Protein AF-A0A832DLA1-F1 (afdb_monomer_lite)

Sequence (135 aa):
MLFAMLTGAAYGGLLVAVLTVVAMVVTGGAALAFWIGLMSLVFATPIWFIGIALVGGPVWWVLHRLGLRSRPVSSAAGAALVFLVVGGFFTLKSGAPEGGEWFGVLLVTGPLAAIGAVVGWIMARSAYRNEGVAQ

Radius of gyration: 16.03 Å; chains: 1; bounding box: 37×36×41 Å

Foldseek 3Di:
DVVLLLVLLQLQQLLQLVVQLVVCVVVPNNVCSNVVSVVSSVPSSVVSSVCCVPPVVVVVVVCVVVVNLDLQVLLQVQLVSLLCVQVVVCCVVPNDDDDPVVVVSCVVSVSSSNSRSVSSNSSSCVVVVVVVDDD

pLDDT: mean 90.71, std 9.39, range [45.22, 98.06]

Structure (mmCIF, N/CA/C/O backbone):
data_AF-A0A832DLA1-F1
#
_entry.id   AF-A0A832DLA1-F1
#
loop_
_atom_site.group_PDB
_atom_site.id
_atom_site.type_symbol
_atom_site.label_atom_id
_atom_site.label_alt_id
_atom_site.label_comp_id
_atom_site.label_asym_id
_atom_site.label_entity_id
_atom_site.label_seq_id
_atom_site.pdbx_PDB_ins_code
_atom_site.Cartn_x
_atom_site.Cartn_y
_atom_site.Cartn_z
_atom_site.occupancy
_atom_site.B_iso_or_equiv
_atom_site.auth_seq_id
_atom_site.auth_comp_id
_atom_site.auth_asym_id
_atom_site.auth_atom_id
_atom_site.pdbx_PDB_model_num
ATOM 1 N N . MET A 1 1 ? -12.140 10.171 9.575 1.00 82.75 1 MET A N 1
ATOM 2 C CA . MET A 1 1 ? -11.929 9.248 8.437 1.00 82.75 1 MET A CA 1
ATOM 3 C C . MET A 1 1 ? -11.345 9.947 7.210 1.00 82.75 1 MET A C 1
ATOM 5 O O . MET A 1 1 ? -10.210 9.647 6.879 1.00 82.75 1 MET A O 1
ATOM 9 N N . LEU A 1 2 ? -12.029 10.921 6.591 1.00 89.00 2 LEU A N 1
ATOM 10 C CA . LEU A 1 2 ? -11.547 11.600 5.371 1.00 89.00 2 LEU A CA 1
ATOM 11 C C . LEU A 1 2 ? -10.101 12.124 5.465 1.00 89.00 2 LEU A C 1
ATOM 13 O O . LEU A 1 2 ? -9.296 11.850 4.586 1.00 89.00 2 LEU A O 1
ATOM 17 N N . PHE A 1 3 ? -9.743 12.803 6.560 1.00 91.00 3 PHE A N 1
ATOM 18 C CA . PHE A 1 3 ? -8.369 13.272 6.777 1.00 91.00 3 PHE A CA 1
ATOM 19 C C . PHE A 1 3 ? -7.338 12.131 6.756 1.00 91.00 3 PHE A C 1
ATOM 21 O O . PHE A 1 3 ? -6.308 12.257 6.107 1.00 91.00 3 PHE A O 1
ATOM 28 N N . ALA A 1 4 ? -7.636 11.001 7.410 1.00 90.56 4 ALA A N 1
ATOM 29 C CA . ALA A 1 4 ? -6.764 9.828 7.399 1.00 90.56 4 ALA A CA 1
ATOM 30 C C . ALA A 1 4 ? -6.646 9.215 5.994 1.00 90.56 4 ALA A C 1
ATOM 32 O O . ALA A 1 4 ? -5.585 8.731 5.624 1.00 90.56 4 ALA A O 1
ATOM 33 N N . MET A 1 5 ? -7.714 9.262 5.192 1.00 93.00 5 MET A N 1
ATOM 34 C CA . MET A 1 5 ? -7.683 8.792 3.803 1.00 93.00 5 MET A CA 1
ATOM 35 C C . MET A 1 5 ? -6.823 9.701 2.923 1.00 93.00 5 MET A C 1
ATOM 37 O O . MET A 1 5 ? -6.024 9.202 2.139 1.00 93.00 5 MET A O 1
ATOM 41 N N . LEU A 1 6 ? -6.942 11.024 3.080 1.00 94.75 6 LEU A N 1
ATOM 42 C CA . LEU A 1 6 ? -6.124 11.994 2.348 1.00 94.75 6 LEU A CA 1
ATOM 43 C C . LEU A 1 6 ? -4.642 11.868 2.711 1.00 94.75 6 LEU A C 1
ATOM 45 O O . LEU A 1 6 ? -3.797 11.851 1.818 1.00 94.75 6 LEU A O 1
ATOM 49 N N . THR A 1 7 ? -4.316 11.724 4.000 1.00 94.25 7 THR A N 1
ATOM 50 C CA . THR A 1 7 ? -2.927 11.498 4.418 1.00 94.25 7 THR A CA 1
ATOM 51 C C . THR A 1 7 ? -2.418 10.157 3.904 1.00 94.25 7 THR A C 1
ATOM 53 O O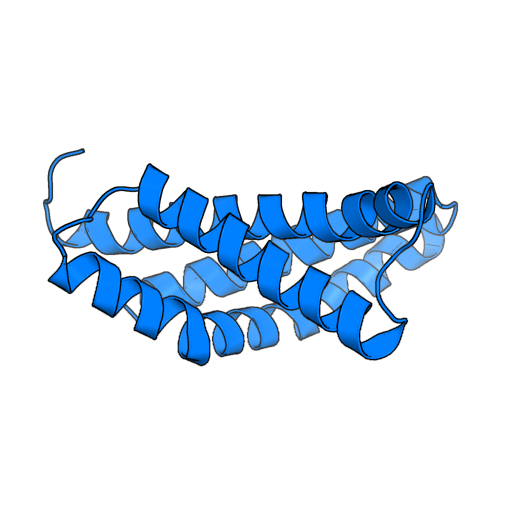 . THR A 1 7 ? -1.358 10.118 3.287 1.00 94.25 7 THR A O 1
ATOM 56 N N . GLY A 1 8 ? -3.180 9.074 4.076 1.00 93.62 8 GLY A N 1
ATOM 57 C CA . GLY A 1 8 ? -2.828 7.754 3.554 1.00 93.62 8 GLY A CA 1
ATOM 58 C C . GLY A 1 8 ? -2.556 7.767 2.048 1.00 93.62 8 GLY A C 1
ATOM 59 O O . GLY A 1 8 ? -1.539 7.238 1.608 1.00 93.62 8 GLY A O 1
ATOM 60 N N . ALA A 1 9 ? -3.404 8.446 1.273 1.00 96.75 9 ALA A N 1
ATOM 61 C CA . ALA A 1 9 ? -3.239 8.588 -0.169 1.00 96.75 9 ALA A CA 1
ATOM 62 C C . ALA A 1 9 ? -1.991 9.390 -0.555 1.00 96.75 9 ALA A C 1
ATOM 64 O O . ALA A 1 9 ? -1.248 8.968 -1.439 1.00 96.75 9 ALA A O 1
ATOM 65 N N . ALA A 1 10 ? -1.723 10.506 0.130 1.00 96.75 10 ALA A N 1
ATOM 66 C CA . ALA A 1 10 ? -0.533 11.316 -0.118 1.00 96.75 10 ALA A CA 1
ATOM 67 C C . ALA A 1 10 ? 0.763 10.541 0.181 1.00 96.75 10 ALA A C 1
ATOM 69 O O . ALA A 1 10 ? 1.688 10.555 -0.628 1.00 96.75 10 ALA A O 1
ATOM 70 N N . TYR A 1 11 ? 0.821 9.819 1.308 1.00 96.81 11 TYR A N 1
ATOM 71 C CA . TYR A 1 11 ? 1.980 8.984 1.643 1.00 96.81 11 TYR A CA 1
ATOM 72 C C . TYR A 1 11 ? 2.120 7.791 0.696 1.00 96.81 11 TYR A C 1
ATOM 74 O O . TYR A 1 11 ? 3.231 7.501 0.263 1.00 96.81 11 TYR A O 1
ATOM 82 N N . GLY A 1 12 ? 1.020 7.127 0.333 1.00 96.00 12 GLY A N 1
ATOM 83 C CA . GLY A 1 12 ? 1.034 6.042 -0.647 1.00 96.00 12 GLY A CA 1
ATOM 84 C C . GLY A 1 12 ? 1.557 6.505 -2.006 1.00 96.00 12 GLY A C 1
ATOM 85 O O . GLY A 1 12 ? 2.462 5.885 -2.564 1.00 96.00 12 GLY A O 1
ATOM 86 N N . GLY A 1 13 ? 1.056 7.641 -2.501 1.00 97.06 13 GLY A N 1
ATOM 87 C CA . GLY A 1 13 ? 1.525 8.258 -3.740 1.00 97.06 13 GLY A CA 1
ATOM 88 C C . GLY A 1 13 ? 3.004 8.646 -3.687 1.00 97.06 13 GLY A C 1
ATOM 89 O O . GLY A 1 13 ? 3.762 8.296 -4.591 1.00 97.06 13 GLY A O 1
ATOM 90 N N . LEU A 1 14 ? 3.439 9.296 -2.603 1.00 98.06 14 LEU A N 1
ATOM 91 C CA . LEU A 1 14 ? 4.837 9.683 -2.402 1.00 98.06 14 LEU A CA 1
ATOM 92 C C . LEU A 1 14 ? 5.772 8.472 -2.344 1.00 98.06 14 LEU A C 1
ATOM 94 O O . LEU A 1 14 ? 6.817 8.475 -2.989 1.00 98.06 14 LEU A O 1
ATOM 98 N N . LEU A 1 15 ? 5.407 7.428 -1.602 1.00 97.81 15 LEU A N 1
ATOM 99 C CA . LEU A 1 15 ? 6.234 6.231 -1.472 1.00 97.81 15 LEU A CA 1
ATOM 100 C C . LEU A 1 15 ? 6.337 5.462 -2.794 1.00 97.81 15 LEU A C 1
ATOM 102 O O . LEU A 1 15 ? 7.420 4.988 -3.129 1.00 97.81 15 LEU A O 1
ATOM 106 N N . VAL A 1 16 ? 5.257 5.390 -3.579 1.00 97.56 16 VAL A N 1
ATOM 107 C CA . VAL A 1 16 ? 5.298 4.814 -4.935 1.00 97.56 16 VAL A CA 1
ATOM 108 C C . VAL A 1 16 ? 6.174 5.658 -5.864 1.00 97.56 16 VAL A C 1
ATOM 110 O O . VAL A 1 16 ? 6.964 5.101 -6.627 1.00 97.56 16 VAL A O 1
ATOM 113 N N . ALA A 1 17 ? 6.090 6.987 -5.787 1.00 97.56 17 ALA A N 1
ATOM 114 C CA . ALA A 1 17 ? 6.953 7.879 -6.557 1.00 97.56 17 ALA A CA 1
ATOM 115 C C . ALA A 1 17 ? 8.434 7.675 -6.211 1.00 97.56 17 ALA A C 1
ATOM 117 O O . ALA A 1 17 ? 9.247 7.475 -7.111 1.00 97.56 17 ALA A O 1
ATOM 118 N N . VAL A 1 18 ? 8.778 7.638 -4.918 1.00 97.69 18 VAL A N 1
ATOM 119 C CA . VAL A 1 18 ? 10.144 7.364 -4.443 1.00 97.69 18 VAL A CA 1
ATOM 120 C C . VAL A 1 18 ? 10.617 5.990 -4.908 1.00 97.69 18 VAL A C 1
ATOM 122 O O . VAL A 1 18 ? 11.708 5.886 -5.463 1.00 97.69 18 VAL A O 1
ATOM 125 N N . LEU A 1 19 ? 9.793 4.950 -4.752 1.00 96.50 19 LEU A N 1
ATOM 126 C CA . LEU A 1 19 ? 10.112 3.606 -5.233 1.00 96.50 19 LEU A CA 1
ATOM 127 C C . LEU A 1 19 ? 10.381 3.601 -6.744 1.00 96.50 19 LEU A C 1
ATOM 129 O O . LEU A 1 19 ? 11.334 2.971 -7.191 1.00 96.50 19 LEU A O 1
ATOM 133 N N . THR A 1 20 ? 9.587 4.343 -7.521 1.00 95.88 20 THR A N 1
ATOM 134 C CA . THR A 1 20 ? 9.768 4.459 -8.974 1.00 95.88 20 THR A CA 1
AT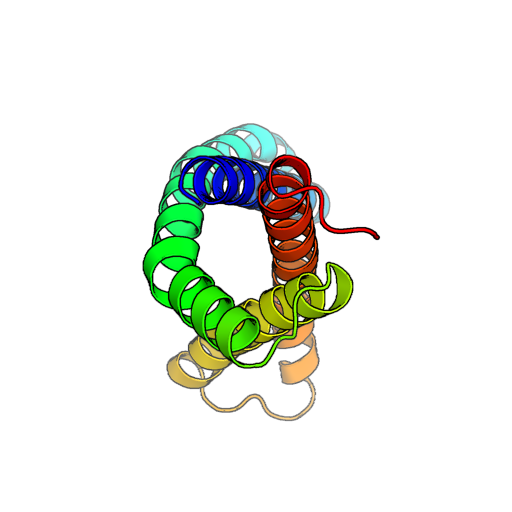OM 135 C C . THR A 1 20 ? 11.081 5.158 -9.325 1.00 95.88 20 THR A C 1
ATOM 137 O O . THR A 1 20 ? 11.807 4.686 -10.196 1.00 95.88 20 THR A O 1
ATOM 140 N N . VAL A 1 21 ? 11.421 6.253 -8.635 1.00 96.81 21 VAL A N 1
ATOM 141 C CA . VAL A 1 21 ? 12.703 6.956 -8.820 1.00 96.81 21 VAL A CA 1
ATOM 142 C C . VAL A 1 21 ? 13.868 6.021 -8.512 1.00 96.81 21 VAL A C 1
ATOM 144 O O . VAL A 1 21 ? 14.788 5.911 -9.318 1.00 96.81 21 VAL A O 1
ATOM 147 N N . VAL A 1 22 ? 13.818 5.323 -7.375 1.00 95.69 22 VAL A N 1
ATOM 148 C CA . VAL A 1 22 ? 14.863 4.375 -6.966 1.00 95.69 22 VAL A CA 1
ATOM 149 C C . VAL A 1 22 ? 15.011 3.263 -8.001 1.00 95.69 22 VAL A C 1
ATOM 151 O O . VAL A 1 22 ? 16.127 3.001 -8.443 1.00 95.69 22 VAL A O 1
ATOM 154 N N . ALA A 1 23 ? 13.904 2.663 -8.444 1.00 93.88 23 ALA A N 1
ATOM 155 C CA . ALA A 1 23 ? 13.919 1.634 -9.478 1.00 93.88 23 ALA A CA 1
ATOM 156 C C . ALA A 1 23 ? 14.568 2.151 -10.771 1.00 93.88 23 ALA A C 1
ATOM 158 O O . ALA A 1 23 ? 15.507 1.535 -11.263 1.00 93.88 23 ALA A O 1
ATOM 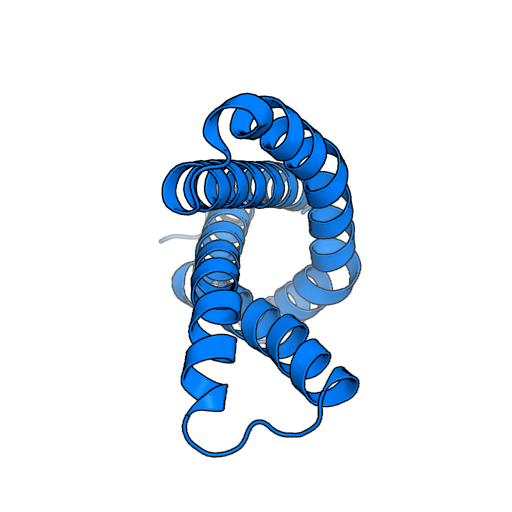159 N N . MET A 1 24 ? 14.148 3.322 -11.260 1.00 96.38 24 MET A N 1
ATOM 160 C CA . MET A 1 24 ? 14.705 3.948 -12.464 1.00 96.38 24 MET A CA 1
ATOM 161 C C . MET A 1 24 ? 16.206 4.219 -12.351 1.00 96.38 24 MET A C 1
ATOM 163 O O . MET A 1 24 ? 16.941 3.988 -13.308 1.00 96.38 24 MET A O 1
ATOM 167 N N . VAL A 1 25 ? 16.677 4.707 -11.202 1.00 95.88 25 VAL A N 1
ATOM 168 C CA . VAL A 1 25 ? 18.108 4.958 -10.975 1.00 95.88 25 VAL A CA 1
ATOM 169 C C . VAL A 1 25 ? 18.893 3.648 -10.994 1.00 95.88 25 VAL A C 1
ATOM 171 O O . VAL A 1 25 ? 19.912 3.561 -11.678 1.00 95.88 25 VAL A O 1
ATOM 174 N N . VAL A 1 26 ? 18.402 2.618 -10.303 1.00 93.56 26 VAL A N 1
ATOM 175 C CA . VAL A 1 26 ? 19.061 1.304 -10.222 1.00 93.56 26 VAL A CA 1
ATOM 176 C C . VAL A 1 26 ? 19.101 0.601 -11.583 1.00 93.56 26 VAL A C 1
ATOM 178 O O . VAL A 1 26 ? 20.073 -0.088 -11.880 1.00 93.56 26 VAL A O 1
ATOM 181 N N . THR A 1 27 ? 18.101 0.807 -12.442 1.00 93.50 27 THR A N 1
ATOM 182 C CA . THR A 1 27 ? 18.041 0.204 -13.785 1.00 93.50 27 THR A CA 1
ATOM 183 C C . THR A 1 27 ? 18.656 1.077 -14.888 1.00 93.50 27 THR A C 1
ATOM 185 O O . THR A 1 27 ? 18.436 0.809 -16.067 1.00 93.50 27 THR A O 1
ATOM 188 N N . GLY A 1 28 ? 19.406 2.133 -14.543 1.00 93.06 28 GLY A N 1
ATOM 189 C CA . GLY A 1 28 ? 20.151 2.961 -15.506 1.00 93.06 28 GLY A CA 1
ATOM 190 C C . GLY A 1 28 ? 19.356 4.086 -16.187 1.00 93.06 28 GLY A C 1
ATOM 191 O O . GLY A 1 28 ? 19.879 4.770 -17.062 1.00 93.06 28 GLY A O 1
ATOM 192 N N . GLY A 1 29 ? 18.113 4.336 -15.777 1.00 94.44 29 GLY A N 1
ATOM 193 C CA . GLY A 1 29 ? 17.229 5.373 -16.319 1.00 94.44 29 GLY A CA 1
ATOM 194 C C . GLY A 1 29 ? 17.275 6.719 -15.576 1.00 94.44 29 GLY A C 1
ATOM 195 O O . GLY A 1 29 ? 16.280 7.446 -15.551 1.00 94.44 29 GLY A O 1
ATOM 196 N N . ALA A 1 30 ? 18.408 7.070 -14.959 1.00 93.38 30 ALA A N 1
ATOM 197 C CA . ALA A 1 30 ? 18.534 8.233 -14.070 1.00 93.38 30 ALA A CA 1
ATOM 198 C C . ALA A 1 30 ? 18.100 9.570 -14.709 1.00 93.38 30 ALA A C 1
ATOM 200 O O . ALA A 1 30 ? 17.477 10.391 -14.039 1.00 93.38 30 ALA A O 1
ATOM 201 N N . ALA A 1 31 ? 18.349 9.764 -16.010 1.00 95.31 31 ALA A N 1
ATOM 202 C CA . ALA A 1 31 ? 17.981 10.986 -16.734 1.00 95.31 31 ALA A CA 1
ATOM 203 C C . ALA A 1 31 ? 16.463 11.265 -16.752 1.00 95.31 31 ALA A C 1
ATOM 205 O O . ALA A 1 31 ? 16.047 12.420 -16.819 1.00 95.31 31 ALA A O 1
ATOM 206 N N . LEU A 1 32 ? 15.632 10.219 -16.670 1.00 95.06 32 LEU A N 1
ATOM 207 C CA . LEU A 1 32 ? 14.168 10.327 -16.672 1.00 95.06 32 LEU A CA 1
ATOM 208 C C . LEU A 1 32 ? 13.545 10.079 -15.292 1.00 95.06 32 LEU A C 1
ATOM 210 O O . LEU A 1 32 ? 12.345 10.295 -15.122 1.00 95.06 32 LEU A O 1
ATOM 214 N N . ALA A 1 33 ? 14.334 9.647 -14.304 1.00 95.94 33 ALA A N 1
ATOM 215 C CA . ALA A 1 33 ? 13.833 9.173 -13.015 1.00 95.94 33 ALA A CA 1
ATOM 216 C C . ALA A 1 33 ? 12.960 10.215 -12.303 1.00 95.94 33 ALA A C 1
ATOM 218 O O . ALA A 1 33 ? 11.877 9.881 -11.830 1.00 95.94 33 ALA A O 1
ATOM 219 N N . PHE A 1 34 ? 13.389 11.481 -12.288 1.00 95.31 34 PHE A N 1
ATOM 220 C CA . PHE A 1 34 ? 12.622 12.570 -11.678 1.00 95.31 34 PHE A CA 1
ATOM 221 C C . PHE A 1 34 ? 11.242 12.748 -12.327 1.00 95.31 34 PHE A C 1
ATOM 223 O O . PHE A 1 34 ? 10.232 12.793 -11.627 1.00 95.31 34 PHE A O 1
ATOM 230 N N . TRP A 1 35 ? 11.184 12.803 -13.661 1.00 96.44 35 TRP A N 1
ATOM 231 C CA . TRP A 1 35 ? 9.938 13.024 -14.397 1.00 96.44 35 TRP A CA 1
ATOM 232 C C . TRP A 1 35 ? 8.965 11.861 -14.241 1.00 96.44 35 TRP A C 1
ATOM 234 O O . TRP A 1 35 ? 7.781 12.082 -13.991 1.00 96.44 35 TRP A O 1
ATOM 244 N N . ILE A 1 36 ? 9.464 10.626 -14.319 1.00 96.06 36 ILE A N 1
ATOM 245 C CA . ILE A 1 36 ? 8.635 9.440 -14.094 1.00 96.06 36 ILE A CA 1
ATOM 246 C C . ILE A 1 36 ? 8.165 9.392 -12.638 1.00 96.06 36 ILE A C 1
ATOM 248 O O . ILE A 1 36 ? 6.991 9.137 -12.398 1.00 96.06 36 ILE A O 1
ATOM 252 N N . GLY A 1 37 ? 9.025 9.720 -11.671 1.00 96.75 37 GLY A N 1
ATOM 253 C CA . GLY A 1 37 ? 8.639 9.845 -10.265 1.00 96.75 37 GLY A CA 1
ATOM 254 C C . GLY A 1 37 ? 7.520 10.866 -10.042 1.00 96.75 37 GLY A C 1
ATOM 255 O O . GLY A 1 37 ? 6.553 10.578 -9.338 1.00 96.75 37 GLY A O 1
ATOM 256 N N . LEU A 1 38 ? 7.606 12.033 -10.685 1.00 97.25 38 LEU A N 1
ATOM 257 C CA . LEU A 1 38 ? 6.568 13.062 -10.616 1.00 97.25 38 LEU A CA 1
ATOM 258 C C . LEU A 1 38 ? 5.241 12.571 -11.211 1.00 97.25 38 LEU A C 1
ATOM 260 O O . LEU A 1 38 ? 4.192 12.754 -10.595 1.00 97.25 38 LEU A O 1
ATOM 264 N N . MET A 1 39 ? 5.277 11.906 -12.369 1.00 97.06 39 MET A N 1
ATOM 265 C CA . MET A 1 39 ? 4.075 11.307 -12.960 1.00 97.06 39 MET A CA 1
ATOM 266 C C . MET A 1 39 ? 3.496 10.214 -12.056 1.00 97.06 39 MET A C 1
ATOM 268 O O . MET A 1 39 ? 2.291 10.202 -11.803 1.00 97.06 39 MET A O 1
ATOM 272 N N . SER A 1 40 ? 4.345 9.350 -11.492 1.00 95.94 40 SER A N 1
ATOM 273 C CA . SER A 1 40 ? 3.934 8.346 -10.510 1.00 95.94 40 SER A CA 1
ATOM 274 C C . SER A 1 40 ? 3.233 8.985 -9.318 1.00 95.94 40 SER A C 1
ATOM 276 O O . SER A 1 40 ? 2.204 8.471 -8.902 1.00 95.94 40 SER A O 1
ATOM 278 N N . LEU A 1 41 ? 3.709 10.120 -8.795 1.00 97.06 41 LEU A N 1
ATOM 279 C CA . LEU A 1 41 ? 3.032 10.823 -7.701 1.00 97.06 41 LEU A CA 1
ATOM 280 C C . LEU A 1 41 ? 1.619 11.275 -8.102 1.00 97.06 41 LEU A C 1
ATOM 282 O O . LEU A 1 41 ? 0.663 11.042 -7.354 1.00 97.06 41 LEU A O 1
ATOM 286 N N . VAL A 1 42 ? 1.488 11.893 -9.280 1.00 97.69 42 VAL A N 1
ATOM 287 C CA . VAL A 1 42 ? 0.214 12.418 -9.801 1.00 97.69 42 VAL A CA 1
ATOM 288 C C . VAL A 1 42 ? -0.815 11.304 -9.997 1.00 97.69 42 VAL A C 1
ATOM 290 O O . VAL A 1 42 ? -1.972 11.485 -9.626 1.00 97.69 42 VAL A O 1
ATOM 293 N N . PHE A 1 43 ? -0.408 10.147 -10.524 1.00 96.50 43 PHE A N 1
ATOM 294 C CA . PHE A 1 43 ? -1.322 9.027 -10.776 1.00 96.50 43 PHE A CA 1
ATOM 295 C C . PHE A 1 43 ? -1.530 8.119 -9.561 1.00 96.50 43 PHE A C 1
ATOM 297 O O . PHE A 1 43 ? -2.648 7.670 -9.312 1.00 96.50 43 PHE A O 1
ATOM 304 N N . ALA A 1 44 ? -0.491 7.855 -8.769 1.00 96.56 44 ALA A N 1
ATOM 305 C CA . ALA A 1 44 ? -0.597 6.950 -7.630 1.00 96.56 44 ALA A CA 1
ATOM 306 C C . ALA A 1 44 ? -1.458 7.547 -6.513 1.00 96.56 44 ALA A C 1
ATOM 308 O O . ALA A 1 44 ? -2.220 6.813 -5.892 1.00 96.56 44 ALA A O 1
ATOM 309 N N . THR A 1 45 ? -1.392 8.859 -6.271 1.00 97.25 45 THR A N 1
ATOM 310 C CA . THR A 1 45 ? -2.179 9.511 -5.208 1.00 97.25 45 THR A CA 1
ATOM 311 C C . THR A 1 45 ? -3.695 9.265 -5.339 1.00 97.25 45 THR A C 1
ATOM 313 O O . THR A 1 45 ? -4.291 8.764 -4.381 1.00 97.25 45 THR A O 1
ATOM 316 N N . PRO A 1 46 ? -4.356 9.542 -6.486 1.00 97.31 46 PRO A N 1
ATOM 317 C CA . PRO A 1 46 ? -5.779 9.247 -6.643 1.00 97.31 46 PRO A CA 1
ATOM 318 C C . PRO A 1 46 ? -6.077 7.742 -6.623 1.00 97.31 46 PRO A C 1
ATOM 320 O O . PRO A 1 46 ? -7.088 7.346 -6.048 1.00 97.31 46 PRO A O 1
ATOM 323 N N . ILE A 1 47 ? -5.196 6.890 -7.167 1.00 96.31 47 ILE A N 1
ATOM 324 C CA . ILE A 1 47 ? -5.360 5.424 -7.107 1.00 96.31 47 ILE A CA 1
ATOM 325 C C . ILE A 1 47 ? -5.374 4.939 -5.654 1.00 96.31 47 ILE A C 1
ATOM 327 O O . ILE A 1 47 ? -6.253 4.169 -5.268 1.00 96.31 47 ILE A O 1
ATOM 331 N N . TRP A 1 48 ? -4.446 5.425 -4.828 1.00 96.81 48 TRP A N 1
ATOM 332 C CA . TRP A 1 48 ? -4.420 5.120 -3.401 1.00 96.81 48 TRP A CA 1
ATOM 333 C C . TRP A 1 48 ? -5.678 5.611 -2.697 1.00 96.81 48 TRP A C 1
ATOM 335 O O . TRP A 1 48 ? -6.261 4.859 -1.921 1.00 96.81 48 TRP A O 1
ATOM 345 N N . PHE A 1 49 ? -6.131 6.835 -2.977 1.00 96.81 49 PHE A N 1
ATOM 346 C CA . PHE A 1 49 ? -7.369 7.351 -2.394 1.00 96.81 49 PHE A CA 1
ATOM 347 C C . PHE A 1 49 ? -8.571 6.456 -2.726 1.00 96.81 49 PHE A C 1
ATOM 349 O O . PHE A 1 49 ? -9.326 6.087 -1.826 1.00 96.81 49 PHE A O 1
ATOM 356 N N . ILE A 1 50 ? -8.713 6.057 -3.993 1.00 96.75 50 ILE A N 1
ATOM 357 C CA . ILE A 1 50 ? -9.786 5.168 -4.456 1.00 96.75 50 ILE A CA 1
ATOM 358 C C . ILE A 1 50 ? -9.674 3.791 -3.791 1.00 96.75 50 ILE A C 1
ATOM 360 O O . ILE A 1 50 ? -10.659 3.300 -3.245 1.00 96.75 50 ILE A O 1
ATOM 364 N N . GLY A 1 51 ? -8.488 3.178 -3.772 1.00 95.38 51 GLY A N 1
ATOM 365 C CA . GLY A 1 51 ? -8.274 1.871 -3.141 1.00 95.38 51 GLY A CA 1
ATOM 366 C C . GLY A 1 51 ? -8.550 1.891 -1.635 1.00 95.38 51 GLY A C 1
ATOM 367 O O . GLY A 1 51 ? -9.200 0.992 -1.096 1.00 95.38 51 GLY A O 1
ATOM 368 N N . ILE A 1 52 ? -8.139 2.959 -0.952 1.00 95.75 52 ILE A N 1
ATOM 369 C CA . ILE A 1 52 ? -8.476 3.182 0.453 1.00 95.75 52 ILE A CA 1
ATOM 370 C C . ILE A 1 52 ? -9.991 3.346 0.612 1.00 95.75 52 ILE A C 1
ATOM 372 O O . ILE A 1 52 ? -10.555 2.751 1.519 1.00 95.75 52 ILE A O 1
ATOM 376 N N . ALA A 1 53 ? -10.672 4.111 -0.239 1.00 96.12 53 ALA A N 1
ATOM 377 C CA . ALA A 1 53 ? -12.117 4.314 -0.132 1.00 96.12 53 ALA A CA 1
ATOM 378 C C . ALA A 1 53 ? -12.926 3.034 -0.373 1.00 96.12 53 ALA A C 1
ATOM 380 O O . ALA A 1 53 ? -13.852 2.748 0.385 1.00 96.12 53 ALA A O 1
ATOM 381 N N . LEU A 1 54 ? -12.561 2.261 -1.395 1.00 95.50 54 LEU A N 1
ATOM 382 C CA . LEU A 1 54 ? -13.315 1.086 -1.834 1.00 95.50 54 LEU A CA 1
ATOM 383 C C . LEU A 1 54 ? -12.972 -0.187 -1.061 1.00 95.50 54 LEU A C 1
ATOM 385 O O . LEU A 1 54 ? -13.820 -1.064 -0.947 1.00 95.50 54 LEU A O 1
ATOM 389 N N . VAL A 1 55 ? -11.749 -0.307 -0.539 1.00 94.44 55 VAL A N 1
ATOM 390 C CA . VAL A 1 55 ? -11.274 -1.540 0.112 1.00 94.44 55 VAL A CA 1
ATOM 391 C C . VAL A 1 55 ? -10.798 -1.262 1.533 1.00 94.44 55 VAL A C 1
ATOM 393 O O . VAL A 1 55 ? -11.267 -1.892 2.481 1.00 94.44 55 VAL A O 1
ATOM 396 N N . GLY A 1 56 ? -9.917 -0.274 1.708 1.00 92.88 56 GLY A N 1
ATOM 397 C CA . GLY A 1 56 ? -9.352 0.059 3.019 1.00 92.88 56 GLY A CA 1
ATOM 398 C C . GLY A 1 56 ? -10.397 0.512 4.046 1.00 92.88 56 GLY A C 1
ATOM 399 O O . GLY A 1 56 ? -10.344 0.098 5.200 1.00 92.88 56 GLY A O 1
ATOM 400 N N . GLY A 1 57 ? -11.373 1.322 3.636 1.00 92.81 57 GLY A N 1
ATOM 401 C CA . GLY A 1 57 ? -12.458 1.846 4.464 1.00 92.81 57 GLY A CA 1
ATOM 402 C C . GLY A 1 57 ? -13.408 0.752 4.950 1.00 92.81 57 GLY A C 1
ATOM 403 O O . GLY A 1 57 ? -13.636 0.665 6.159 1.00 92.81 57 GLY A O 1
ATOM 404 N N . PRO A 1 58 ? -13.918 -0.121 4.060 1.00 94.94 58 PRO A N 1
ATOM 405 C CA . PRO A 1 58 ? -14.674 -1.302 4.466 1.00 94.94 58 PRO A CA 1
ATOM 406 C C . PRO A 1 58 ? -13.901 -2.218 5.419 1.00 94.94 58 PRO A C 1
ATOM 408 O O . PRO A 1 58 ? -14.437 -2.603 6.457 1.00 94.94 58 PRO A O 1
ATOM 411 N N . VAL A 1 59 ? -12.629 -2.514 5.132 1.00 94.19 59 VAL A N 1
ATOM 412 C CA . VAL A 1 59 ? -11.794 -3.346 6.016 1.00 94.19 59 VAL A CA 1
ATOM 413 C C . VAL A 1 59 ? -11.599 -2.679 7.377 1.00 94.19 59 VAL A C 1
ATOM 415 O O . VAL A 1 59 ? -11.781 -3.322 8.409 1.00 94.19 59 VAL A O 1
ATOM 418 N N . TRP A 1 60 ? -11.320 -1.376 7.402 1.00 91.56 60 TRP A N 1
ATOM 419 C CA . TRP A 1 60 ? -11.239 -0.591 8.632 1.00 91.56 60 TRP A CA 1
ATOM 420 C C . TRP A 1 60 ? -12.539 -0.677 9.441 1.00 91.56 60 TRP A C 1
ATOM 422 O O . TRP A 1 60 ? -12.488 -0.909 10.649 1.00 91.56 60 TRP A O 1
ATOM 432 N N . TRP A 1 61 ? -13.701 -0.564 8.792 1.00 92.69 61 TRP A N 1
ATOM 433 C CA . TRP A 1 61 ? -15.005 -0.681 9.449 1.00 92.69 61 TRP A CA 1
ATOM 434 C C . TRP A 1 61 ? -15.216 -2.065 10.077 1.00 92.69 61 TRP A C 1
ATOM 436 O O . TRP A 1 61 ? -15.637 -2.149 11.234 1.00 92.69 61 TRP A O 1
ATOM 446 N N . VAL A 1 62 ? -14.863 -3.143 9.366 1.00 94.44 62 VAL A N 1
ATOM 447 C CA . VAL A 1 62 ? -14.923 -4.516 9.899 1.00 94.44 62 VAL A CA 1
ATOM 448 C C . VAL A 1 62 ? -14.010 -4.663 11.118 1.00 94.44 62 VAL A C 1
ATOM 450 O O . VAL A 1 62 ? -14.463 -5.116 12.169 1.00 94.44 62 VAL A O 1
ATOM 453 N N . LEU A 1 63 ? -12.755 -4.213 11.029 1.00 92.06 63 LEU A N 1
ATOM 454 C CA . LEU A 1 63 ? -11.816 -4.261 12.156 1.00 92.06 63 LEU A CA 1
ATOM 455 C C . LEU A 1 63 ? -12.351 -3.495 13.378 1.00 92.06 63 LEU A C 1
ATOM 457 O O . LEU A 1 63 ? -12.232 -3.971 14.507 1.00 92.06 63 LEU A O 1
ATOM 461 N N . HIS A 1 64 ? -13.019 -2.356 13.164 1.00 89.88 64 HIS A N 1
ATOM 462 C CA . HIS A 1 64 ? -13.632 -1.578 14.247 1.00 89.88 64 HIS A CA 1
ATOM 463 C C . HIS A 1 64 ? -14.793 -2.297 14.918 1.00 89.88 64 HIS A C 1
ATOM 465 O O . HIS A 1 64 ? -14.936 -2.192 16.139 1.00 89.88 64 HIS A O 1
ATOM 471 N N . ARG A 1 65 ? -15.615 -3.011 14.144 1.00 93.06 65 ARG A N 1
ATOM 472 C CA . ARG A 1 65 ? -16.717 -3.827 14.671 1.00 93.06 65 ARG A CA 1
ATOM 473 C C . ARG A 1 65 ? -16.211 -5.000 15.505 1.00 93.06 65 ARG A C 1
ATOM 475 O O . ARG A 1 65 ? -16.858 -5.352 16.484 1.00 93.06 65 ARG A O 1
ATOM 482 N N . LEU A 1 66 ? -15.049 -5.545 15.157 1.00 93.06 66 LEU A N 1
ATOM 483 C CA . LEU A 1 66 ? -14.390 -6.627 15.891 1.00 93.06 66 LEU A CA 1
ATOM 484 C C . LEU A 1 66 ? -13.570 -6.141 17.100 1.00 93.06 66 LEU A C 1
ATOM 486 O O . LEU A 1 66 ? -12.936 -6.947 17.771 1.00 93.06 66 LEU A O 1
ATOM 490 N N . GLY A 1 67 ? -13.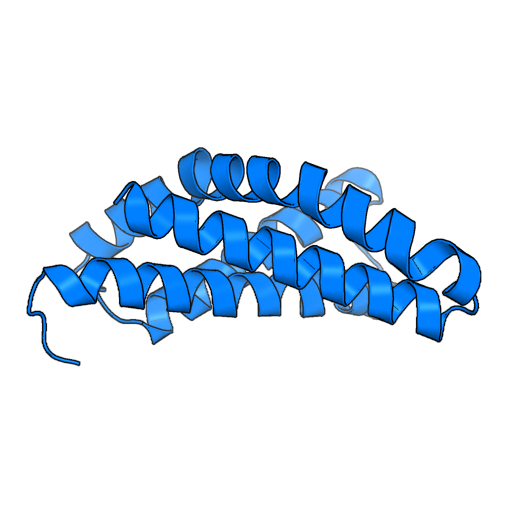540 -4.831 17.374 1.00 89.00 67 GLY A N 1
ATOM 491 C CA . GLY A 1 67 ? -12.735 -4.259 18.460 1.00 89.00 67 GLY A CA 1
ATOM 492 C C . GLY A 1 67 ? -11.223 -4.259 18.193 1.00 89.00 67 GLY A C 1
ATOM 493 O O . GLY A 1 67 ? -10.443 -3.903 19.072 1.00 89.00 67 GLY A O 1
ATOM 494 N N . LEU A 1 68 ? -10.789 -4.602 16.978 1.00 87.94 68 LEU A N 1
ATOM 495 C CA . LEU A 1 68 ? -9.382 -4.669 16.586 1.00 87.94 68 LEU A CA 1
ATOM 496 C C . LEU A 1 68 ? -8.874 -3.278 16.182 1.00 87.94 68 LEU A C 1
ATOM 498 O O . LEU A 1 68 ? -8.725 -2.963 15.001 1.00 87.94 68 LEU A O 1
ATOM 502 N N . ARG A 1 69 ? -8.634 -2.418 17.177 1.00 83.94 69 ARG A N 1
ATOM 503 C CA . ARG A 1 69 ? -8.287 -0.998 16.982 1.00 83.94 69 ARG A CA 1
ATOM 504 C C . ARG A 1 69 ? -6.809 -0.678 17.210 1.00 83.94 69 ARG A C 1
ATOM 506 O O . ARG A 1 69 ? -6.481 0.267 17.918 1.00 83.94 69 ARG A O 1
ATOM 513 N N . SER A 1 70 ? -5.902 -1.459 16.624 1.00 88.12 70 SER A N 1
ATOM 514 C CA . SER A 1 70 ? -4.460 -1.263 16.824 1.00 88.12 70 SER A CA 1
ATOM 515 C C . SER A 1 70 ? -3.719 -0.877 15.541 1.00 88.12 70 SER A C 1
ATOM 517 O O . SER A 1 70 ? -4.086 -1.249 14.419 1.00 88.12 70 SER A O 1
ATOM 519 N N . ARG A 1 71 ? -2.635 -0.106 15.707 1.00 89.62 71 ARG A N 1
ATOM 520 C CA . ARG A 1 71 ? -1.760 0.308 14.595 1.00 89.62 71 ARG A CA 1
ATOM 521 C C . ARG A 1 71 ? -1.066 -0.883 13.921 1.00 89.62 71 ARG A C 1
ATOM 523 O O . ARG A 1 71 ? -1.049 -0.902 12.690 1.00 89.62 71 ARG A O 1
ATOM 530 N N . PRO A 1 72 ? -0.551 -1.892 14.659 1.00 92.06 72 PRO A N 1
ATOM 531 C CA . PRO A 1 72 ? 0.024 -3.081 14.036 1.00 92.06 72 PRO A CA 1
ATOM 532 C C . PRO A 1 72 ? -0.996 -3.861 13.205 1.00 92.06 72 PRO A C 1
ATOM 534 O O . PRO A 1 72 ? -0.667 -4.283 12.102 1.00 92.06 72 PRO A O 1
ATOM 537 N N . VAL A 1 73 ? -2.244 -3.989 13.674 1.00 93.00 73 VAL A N 1
ATOM 538 C CA . VAL A 1 73 ? -3.308 -4.667 12.912 1.00 93.00 73 VAL A CA 1
ATOM 539 C C . VAL A 1 73 ? -3.620 -3.913 11.622 1.00 93.00 73 VAL A C 1
ATOM 541 O O . VAL A 1 73 ? -3.720 -4.527 10.564 1.00 93.00 73 VAL A O 1
ATOM 544 N N . SER A 1 74 ? -3.711 -2.584 11.680 1.00 92.12 74 SER A N 1
ATOM 545 C CA . SER A 1 74 ? -3.954 -1.767 10.482 1.00 92.12 74 SER A CA 1
ATOM 546 C C . SER A 1 74 ? -2.791 -1.827 9.485 1.00 92.12 74 SER A C 1
ATOM 548 O O . SER A 1 74 ? -3.016 -1.855 8.278 1.00 92.12 74 SER A O 1
ATOM 550 N N . SER A 1 75 ? -1.552 -1.890 9.981 1.00 94.88 75 SER A N 1
ATOM 551 C CA . SER A 1 75 ? -0.353 -2.106 9.163 1.00 94.88 75 SER A CA 1
ATOM 552 C C . SER A 1 75 ? -0.379 -3.479 8.482 1.00 94.88 75 SER A C 1
ATOM 554 O O . SER A 1 75 ? -0.270 -3.570 7.261 1.00 94.88 75 SER A O 1
ATOM 556 N N . ALA A 1 76 ? -0.627 -4.548 9.242 1.00 96.44 76 ALA A N 1
ATOM 557 C CA . ALA A 1 76 ? -0.725 -5.902 8.702 1.00 96.44 76 ALA A CA 1
ATOM 558 C C . ALA A 1 76 ? -1.855 -6.029 7.667 1.00 96.44 76 ALA A C 1
ATOM 560 O O . ALA A 1 76 ? -1.651 -6.609 6.602 1.00 96.44 76 ALA A O 1
ATOM 561 N N . ALA A 1 77 ? -3.019 -5.428 7.937 1.00 95.56 77 ALA A N 1
ATOM 562 C CA . ALA A 1 77 ? -4.133 -5.383 6.996 1.00 95.56 77 ALA A CA 1
ATOM 563 C C . ALA A 1 77 ? -3.756 -4.638 5.706 1.00 95.56 77 ALA A C 1
ATOM 565 O O . ALA A 1 77 ? -4.023 -5.138 4.618 1.00 95.56 77 ALA A O 1
ATOM 566 N N . GLY A 1 78 ? -3.090 -3.482 5.806 1.00 95.06 78 GLY A N 1
ATOM 567 C CA . GLY A 1 78 ? -2.608 -2.738 4.639 1.00 95.06 78 GLY A CA 1
ATOM 568 C C . GLY A 1 78 ? -1.618 -3.541 3.791 1.00 95.06 78 GLY A C 1
ATOM 569 O O . GLY A 1 78 ? -1.764 -3.598 2.570 1.00 95.06 78 GLY A O 1
ATOM 570 N N . ALA A 1 79 ? -0.660 -4.215 4.431 1.00 97.00 79 ALA A N 1
ATOM 571 C CA . ALA A 1 79 ? 0.294 -5.089 3.752 1.00 97.00 79 ALA A CA 1
ATOM 572 C C . ALA A 1 79 ? -0.403 -6.249 3.030 1.00 97.00 79 ALA A C 1
ATOM 574 O O . ALA A 1 79 ? -0.167 -6.472 1.842 1.00 97.00 79 ALA A O 1
ATOM 575 N N . ALA A 1 80 ? -1.296 -6.951 3.733 1.00 96.81 80 ALA A N 1
ATOM 576 C CA . ALA A 1 80 ? -2.035 -8.085 3.194 1.00 96.81 80 ALA A CA 1
ATOM 577 C C . ALA A 1 80 ? -2.923 -7.672 2.015 1.00 96.81 80 ALA A C 1
ATOM 579 O O . ALA A 1 80 ? -2.901 -8.326 0.978 1.00 96.81 80 ALA A O 1
ATOM 580 N N . LEU A 1 81 ? -3.660 -6.564 2.133 1.00 95.50 81 LEU A N 1
ATOM 581 C CA . LEU A 1 81 ? -4.521 -6.074 1.058 1.00 95.50 81 LEU A CA 1
ATOM 582 C C . LEU A 1 81 ? -3.724 -5.734 -0.198 1.00 95.50 81 LEU A C 1
ATOM 584 O O . LEU A 1 81 ? -4.093 -6.174 -1.283 1.00 95.50 81 LEU A O 1
ATOM 588 N N . VAL A 1 82 ? -2.623 -4.990 -0.070 1.00 95.62 82 VAL A N 1
ATOM 589 C CA . VAL A 1 82 ? -1.803 -4.643 -1.238 1.00 95.62 82 VAL A CA 1
ATOM 590 C C . VAL A 1 82 ? -1.166 -5.890 -1.845 1.00 95.62 82 VAL A C 1
ATOM 592 O O . VAL A 1 82 ? -1.198 -6.050 -3.065 1.00 95.62 82 VAL A O 1
ATOM 595 N N . PHE A 1 83 ? -0.653 -6.804 -1.019 1.00 93.94 83 PHE A N 1
ATOM 596 C CA . PHE A 1 83 ? -0.098 -8.068 -1.497 1.00 93.94 83 PHE A CA 1
ATOM 597 C C . PHE A 1 83 ? -1.131 -8.887 -2.281 1.00 93.94 83 PHE A C 1
ATOM 599 O O . PHE A 1 83 ? -0.843 -9.335 -3.388 1.00 93.94 83 PHE A O 1
ATOM 606 N N . LEU A 1 84 ? -2.347 -9.036 -1.747 1.00 93.12 84 LEU A N 1
ATOM 607 C CA . LEU A 1 84 ? -3.426 -9.789 -2.388 1.00 93.12 84 LEU A CA 1
ATOM 608 C C . LEU A 1 84 ? -3.911 -9.121 -3.677 1.00 93.12 84 LEU A C 1
ATOM 610 O O . LEU A 1 84 ? -4.123 -9.811 -4.670 1.00 93.12 84 LEU A O 1
ATOM 614 N N . VAL A 1 85 ? -4.058 -7.794 -3.692 1.00 91.75 85 VAL A N 1
ATOM 615 C CA . VAL A 1 85 ? -4.509 -7.060 -4.885 1.00 91.75 85 VAL A CA 1
ATOM 616 C C . VAL A 1 85 ? -3.467 -7.143 -5.996 1.00 91.75 85 VAL A C 1
ATOM 618 O O . VAL A 1 85 ? -3.796 -7.502 -7.125 1.00 91.75 85 VAL A O 1
ATOM 621 N N . VAL A 1 86 ? -2.205 -6.838 -5.690 1.00 90.69 86 VAL A N 1
ATOM 622 C CA . VAL A 1 86 ? -1.139 -6.808 -6.698 1.00 90.69 86 VAL A CA 1
ATOM 623 C C . VAL A 1 86 ? -0.766 -8.228 -7.128 1.00 90.69 86 VAL A C 1
ATOM 625 O O . VAL A 1 86 ? -0.698 -8.508 -8.322 1.00 90.69 86 VAL A O 1
ATOM 628 N N . GLY A 1 87 ? -0.573 -9.145 -6.176 1.00 87.75 87 GLY A N 1
ATOM 629 C CA . GLY A 1 87 ? -0.266 -10.548 -6.458 1.00 87.75 87 GLY A CA 1
ATOM 630 C C . GLY A 1 87 ? -1.404 -11.259 -7.191 1.00 87.75 87 GLY A C 1
ATOM 631 O O . GLY A 1 87 ? -1.158 -11.964 -8.170 1.00 87.75 87 GLY A O 1
ATOM 632 N N . GLY A 1 88 ? -2.652 -11.013 -6.785 1.00 88.38 88 GLY A N 1
ATOM 633 C CA . GLY A 1 88 ? -3.838 -11.511 -7.478 1.00 88.38 88 GLY A CA 1
ATOM 634 C C . GLY A 1 88 ? -3.936 -10.979 -8.905 1.00 88.38 88 GLY A C 1
ATOM 635 O O . GLY A 1 88 ? -4.166 -11.757 -9.824 1.00 88.38 88 GLY A O 1
ATOM 636 N N . PHE A 1 89 ? -3.677 -9.686 -9.125 1.00 88.12 89 PHE A N 1
ATOM 637 C CA . PHE A 1 89 ? -3.643 -9.111 -10.472 1.00 88.12 89 PHE A CA 1
ATOM 638 C C . PHE A 1 89 ? -2.589 -9.778 -11.367 1.00 88.12 89 PHE A C 1
ATOM 640 O O . PHE A 1 89 ? -2.905 -10.152 -12.496 1.00 88.12 89 PHE A O 1
ATOM 647 N N . PHE A 1 90 ? -1.361 -9.975 -10.874 1.00 85.19 90 PHE A N 1
ATOM 648 C CA . PHE A 1 90 ? -0.324 -10.683 -11.634 1.00 85.19 90 PHE A CA 1
ATOM 649 C C . PHE A 1 90 ? -0.719 -12.128 -11.937 1.00 85.19 90 PHE A C 1
ATOM 651 O O . PHE A 1 90 ? -0.571 -12.564 -13.074 1.00 85.19 90 PHE A O 1
ATOM 658 N N . THR A 1 91 ? -1.290 -12.829 -10.957 1.00 85.25 91 THR A N 1
ATOM 659 C CA . THR A 1 91 ? -1.760 -14.213 -11.116 1.00 85.25 91 THR A CA 1
ATOM 660 C C . THR A 1 91 ? -2.869 -14.312 -12.167 1.00 85.25 91 THR A C 1
ATOM 662 O O . THR A 1 91 ? -2.861 -15.204 -13.008 1.00 85.25 91 THR A O 1
ATOM 665 N N . LEU A 1 92 ? -3.818 -13.372 -12.165 1.00 88.62 92 LEU A N 1
ATOM 666 C CA . LEU A 1 92 ? -4.914 -13.338 -13.138 1.00 88.62 92 LEU A CA 1
ATOM 667 C C . LEU A 1 92 ? -4.439 -12.960 -14.545 1.00 88.62 92 LEU A C 1
ATOM 669 O O . LEU A 1 92 ? -4.989 -13.450 -15.527 1.00 88.62 92 LEU A O 1
ATOM 673 N N . LYS A 1 93 ? -3.441 -12.077 -14.652 1.00 87.31 93 LYS A N 1
ATOM 674 C CA . LYS A 1 93 ? -2.925 -11.598 -15.939 1.00 87.31 93 LYS A CA 1
ATOM 675 C C . LYS A 1 93 ? -1.973 -12.597 -16.600 1.00 87.31 93 LYS A C 1
A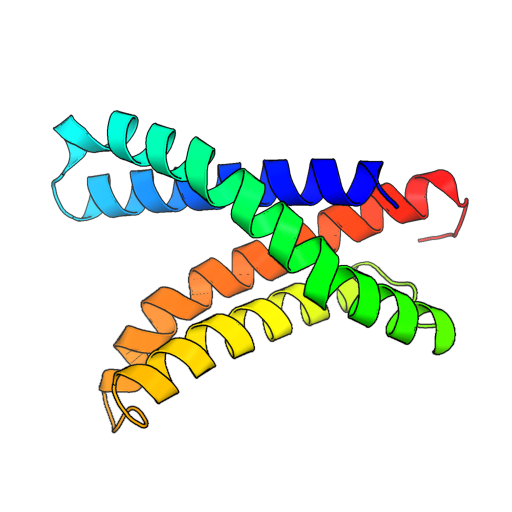TOM 677 O O . LYS A 1 93 ? -2.001 -12.733 -17.820 1.00 87.31 93 LYS A O 1
ATOM 682 N N . SER A 1 94 ? -1.114 -13.232 -15.810 1.00 83.88 94 SER A N 1
ATOM 683 C CA . SER A 1 94 ? 0.021 -14.022 -16.300 1.00 83.88 94 SER A CA 1
ATOM 684 C C . SER A 1 94 ? -0.104 -15.521 -16.013 1.00 83.88 94 SER A C 1
ATOM 686 O O . SER A 1 94 ? 0.732 -16.283 -16.483 1.00 83.88 94 SER A O 1
ATOM 688 N N . GLY A 1 95 ? -1.133 -15.952 -15.276 1.00 83.69 95 GLY A N 1
ATOM 689 C CA . GLY A 1 95 ? -1.233 -17.308 -14.737 1.00 83.69 95 GLY A CA 1
ATOM 690 C C . GLY A 1 95 ? -0.569 -17.441 -13.363 1.00 83.69 95 GLY A C 1
ATOM 691 O O . GLY A 1 95 ? 0.069 -16.511 -12.864 1.00 83.69 95 GLY A O 1
ATOM 692 N N . ALA A 1 96 ? -0.757 -18.598 -12.722 1.00 81.38 96 ALA A N 1
ATOM 693 C CA . ALA A 1 96 ? -0.095 -18.903 -11.458 1.00 81.38 96 ALA A CA 1
ATOM 694 C C . ALA A 1 96 ? 1.424 -18.993 -11.680 1.00 81.38 96 ALA A C 1
ATOM 696 O O . ALA A 1 96 ? 1.832 -19.766 -12.542 1.00 81.38 96 ALA A O 1
ATOM 697 N N . PRO A 1 97 ? 2.249 -18.234 -10.932 1.00 80.88 97 PRO A N 1
ATOM 698 C CA . PRO A 1 97 ? 3.694 -18.300 -11.094 1.00 80.88 97 PRO A CA 1
ATOM 699 C C . PRO A 1 97 ? 4.206 -19.705 -10.781 1.00 80.88 97 PRO A C 1
ATOM 701 O O . PRO A 1 97 ? 3.782 -20.324 -9.797 1.00 80.88 97 PRO A O 1
ATOM 704 N N . GLU A 1 98 ? 5.160 -20.189 -11.568 1.00 85.00 98 GLU A N 1
ATOM 705 C CA . GLU A 1 98 ? 5.803 -21.482 -11.331 1.00 85.00 98 GLU A CA 1
ATOM 706 C C . GLU A 1 98 ? 7.286 -21.316 -10.975 1.00 85.00 98 GLU A C 1
ATOM 708 O O . GLU A 1 98 ? 8.005 -20.472 -11.511 1.00 85.00 98 GLU A O 1
ATOM 713 N N . GLY A 1 99 ? 7.766 -22.130 -10.028 1.00 82.69 99 GLY A N 1
ATOM 714 C CA . GLY A 1 99 ? 9.181 -22.190 -9.652 1.00 82.69 99 GLY A CA 1
ATOM 715 C C . GLY A 1 99 ? 9.810 -20.819 -9.359 1.00 82.69 99 GLY A C 1
ATOM 716 O O . GLY A 1 99 ? 9.444 -20.142 -8.399 1.00 82.69 99 GLY A O 1
ATOM 717 N N . GLY A 1 100 ? 10.787 -20.424 -10.181 1.00 77.44 100 GLY A N 1
ATOM 718 C CA . GLY A 1 100 ? 11.558 -19.186 -10.018 1.00 77.44 100 GLY A CA 1
ATOM 719 C C . GLY A 1 100 ? 10.785 -17.891 -10.298 1.00 77.44 100 GLY A C 1
ATOM 720 O O . GLY A 1 100 ? 11.235 -16.820 -9.890 1.00 77.44 100 GLY A O 1
ATOM 721 N N . GLU A 1 101 ? 9.612 -17.956 -10.932 1.00 81.75 101 GLU A N 1
ATOM 722 C CA . GLU A 1 101 ? 8.799 -16.772 -11.250 1.00 81.75 101 GLU A CA 1
ATOM 723 C C . GLU A 1 101 ? 8.251 -16.084 -9.996 1.00 81.75 101 GLU A C 1
ATOM 725 O O . GLU A 1 101 ? 8.085 -14.860 -9.968 1.00 81.75 101 GLU A O 1
ATOM 730 N N . TRP A 1 102 ? 8.061 -16.849 -8.916 1.00 82.44 102 TRP A N 1
ATOM 731 C CA . TRP A 1 102 ? 7.678 -16.317 -7.610 1.00 82.44 102 TRP A CA 1
ATOM 732 C C . TRP A 1 102 ? 8.654 -15.262 -7.105 1.00 82.44 102 TRP A C 1
ATOM 734 O O . TRP A 1 102 ? 8.226 -14.291 -6.486 1.00 82.44 102 TRP A O 1
ATOM 744 N N . PHE A 1 103 ? 9.947 -15.399 -7.404 1.00 83.88 103 PHE A N 1
ATOM 745 C CA . PHE A 1 103 ? 10.933 -14.398 -7.012 1.00 83.88 103 PHE A CA 1
ATOM 746 C C . PHE A 1 103 ? 10.676 -13.054 -7.706 1.00 83.88 103 PHE A C 1
ATOM 748 O O . PHE A 1 103 ? 10.682 -12.012 -7.053 1.00 83.88 103 PHE A O 1
ATOM 755 N N . GLY A 1 104 ? 10.361 -13.075 -9.005 1.00 81.62 104 GLY A N 1
ATOM 756 C CA . GLY A 1 104 ? 9.997 -11.874 -9.759 1.00 81.62 104 GLY A CA 1
ATOM 757 C C . GLY A 1 104 ? 8.711 -11.226 -9.244 1.00 81.62 104 GLY A C 1
ATOM 758 O O . GLY A 1 104 ? 8.661 -10.009 -9.060 1.00 81.62 104 GLY A O 1
ATOM 759 N N . VAL A 1 105 ? 7.693 -12.033 -8.928 1.00 84.56 105 VAL A N 1
ATOM 760 C CA . VAL A 1 105 ? 6.443 -11.533 -8.333 1.00 84.56 105 VAL A CA 1
ATOM 761 C C . VAL A 1 105 ? 6.701 -10.898 -6.969 1.00 84.56 105 VAL A C 1
ATOM 763 O O . VAL A 1 105 ? 6.211 -9.800 -6.714 1.00 84.56 105 VAL A O 1
ATOM 766 N N . LEU A 1 106 ? 7.497 -11.538 -6.110 1.00 86.62 106 LEU A N 1
ATOM 767 C CA . LEU A 1 106 ? 7.836 -11.030 -4.778 1.00 86.62 106 LEU A CA 1
ATOM 768 C C . LEU A 1 106 ? 8.664 -9.743 -4.823 1.00 86.62 106 LEU A C 1
ATOM 770 O O . LEU A 1 106 ? 8.466 -8.869 -3.978 1.00 86.62 106 LEU A O 1
ATOM 774 N N . LEU A 1 107 ? 9.540 -9.582 -5.818 1.00 86.38 107 LEU A N 1
ATOM 775 C CA . LEU A 1 107 ? 10.294 -8.341 -6.015 1.00 86.38 107 LEU A CA 1
ATOM 776 C C . LEU A 1 107 ? 9.393 -7.139 -6.317 1.00 86.38 107 LEU A C 1
ATOM 778 O O . LEU A 1 107 ? 9.758 -6.011 -5.991 1.00 86.38 107 LEU A O 1
ATOM 782 N N . VAL A 1 108 ? 8.214 -7.363 -6.901 1.00 85.88 108 VAL A N 1
ATOM 783 C CA . VAL A 1 108 ? 7.239 -6.299 -7.178 1.00 85.88 108 VAL A CA 1
ATOM 784 C C . VAL A 1 108 ? 6.225 -6.162 -6.040 1.00 85.88 108 VAL A C 1
ATOM 786 O O . VAL A 1 108 ? 5.977 -5.055 -5.556 1.00 85.88 108 VAL A O 1
ATOM 789 N N . THR A 1 109 ? 5.637 -7.270 -5.584 1.00 90.69 109 THR A N 1
ATOM 790 C CA . THR A 1 109 ? 4.583 -7.253 -4.559 1.00 90.69 109 THR A CA 1
ATOM 791 C C . THR A 1 109 ? 5.127 -6.914 -3.177 1.00 90.69 109 THR A C 1
ATOM 793 O O . THR A 1 109 ? 4.430 -6.249 -2.416 1.00 90.69 109 THR A O 1
ATOM 796 N N . GLY A 1 110 ? 6.363 -7.300 -2.854 1.00 93.38 110 GLY A N 1
ATOM 797 C CA . GLY A 1 110 ? 6.993 -7.060 -1.555 1.00 93.38 110 GLY A CA 1
ATOM 798 C C . GLY A 1 110 ? 7.133 -5.572 -1.216 1.00 93.38 110 GLY A C 1
ATOM 799 O O . GLY A 1 110 ? 6.572 -5.135 -0.207 1.00 93.38 110 GLY A O 1
ATOM 800 N N . PRO A 1 111 ? 7.812 -4.756 -2.047 1.00 95.06 111 PRO A N 1
ATOM 801 C CA . PRO A 1 111 ? 7.923 -3.318 -1.813 1.00 95.06 111 PRO A CA 1
ATOM 802 C C . PRO A 1 111 ? 6.560 -2.622 -1.751 1.00 95.06 111 PRO A C 1
ATOM 804 O O . PRO A 1 111 ? 6.333 -1.790 -0.875 1.00 95.06 111 PRO A O 1
ATOM 807 N N . LEU A 1 112 ? 5.618 -2.994 -2.624 1.00 95.12 112 LEU A N 1
ATOM 808 C CA . LEU A 1 112 ? 4.265 -2.430 -2.607 1.00 95.12 112 LEU A CA 1
ATOM 809 C C . LEU A 1 112 ? 3.503 -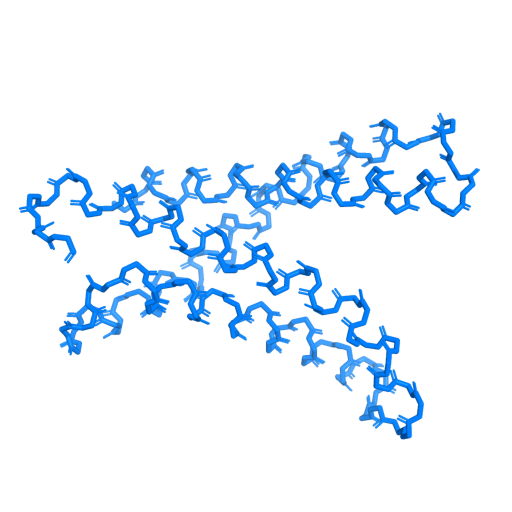2.816 -1.330 1.00 95.12 112 LEU A C 1
ATOM 811 O O . LEU A 1 112 ? 2.860 -1.959 -0.723 1.00 95.12 112 LEU A O 1
ATOM 815 N N . ALA A 1 113 ? 3.619 -4.061 -0.868 1.00 96.56 113 ALA A N 1
ATOM 816 C CA . ALA A 1 113 ? 3.046 -4.505 0.399 1.00 96.56 113 ALA A CA 1
ATOM 817 C C . ALA A 1 113 ? 3.657 -3.757 1.593 1.00 96.56 113 ALA A C 1
ATOM 819 O O . ALA A 1 113 ? 2.928 -3.367 2.504 1.00 96.56 113 ALA A O 1
ATOM 820 N N . ALA A 1 114 ? 4.962 -3.469 1.570 1.00 97.31 114 ALA A N 1
ATOM 821 C CA . ALA A 1 114 ? 5.601 -2.631 2.583 1.00 97.31 114 ALA A CA 1
ATOM 822 C C . ALA A 1 114 ? 5.029 -1.201 2.587 1.00 97.31 114 ALA A C 1
ATOM 824 O O . ALA A 1 114 ? 4.755 -0.652 3.655 1.00 97.31 114 ALA A O 1
ATOM 825 N N . ILE A 1 115 ? 4.758 -0.619 1.412 1.00 97.69 115 ILE A N 1
ATOM 826 C CA . ILE A 1 115 ? 4.045 0.665 1.314 1.00 97.69 115 ILE A CA 1
ATOM 827 C C . ILE A 1 115 ? 2.632 0.535 1.903 1.00 97.69 115 ILE A C 1
ATOM 829 O O . ILE A 1 115 ? 2.229 1.387 2.693 1.00 97.69 115 ILE A O 1
ATOM 833 N N . GLY A 1 116 ? 1.909 -0.548 1.601 1.00 96.62 116 GLY A N 1
ATOM 834 C CA . GLY A 1 116 ? 0.622 -0.888 2.224 1.00 96.62 116 GLY A CA 1
ATOM 835 C C . GLY A 1 116 ? 0.673 -0.902 3.747 1.00 96.62 116 GLY A C 1
ATOM 836 O O . GLY A 1 116 ? -0.188 -0.303 4.395 1.00 96.62 116 GLY A O 1
ATOM 837 N N . ALA A 1 117 ? 1.713 -1.508 4.314 1.00 97.31 117 ALA A N 1
ATOM 838 C CA . ALA A 1 117 ? 1.950 -1.540 5.751 1.00 97.31 117 ALA A CA 1
ATOM 839 C C . ALA A 1 117 ? 2.107 -0.129 6.335 1.00 97.31 117 ALA A C 1
ATOM 841 O O . ALA A 1 117 ? 1.424 0.254 7.291 1.00 97.31 117 ALA A O 1
ATOM 842 N N . VAL A 1 118 ? 2.971 0.680 5.715 1.00 97.44 118 VAL A N 1
ATOM 843 C CA . VAL A 1 118 ? 3.247 2.057 6.145 1.00 97.44 118 VAL A CA 1
ATOM 844 C C . VAL A 1 118 ? 1.995 2.928 6.043 1.00 97.44 118 VAL A C 1
ATOM 846 O O . VAL A 1 118 ? 1.668 3.645 6.992 1.00 97.44 118 VAL A O 1
ATOM 849 N N . VAL A 1 119 ? 1.256 2.842 4.937 1.00 96.62 119 VAL A N 1
ATOM 850 C CA . VAL A 1 119 ? 0.007 3.591 4.746 1.00 96.62 119 VAL A CA 1
ATOM 851 C C . VAL A 1 119 ? -1.034 3.181 5.788 1.00 96.62 119 VAL A C 1
ATOM 853 O O . VAL A 1 119 ? -1.605 4.056 6.441 1.00 96.62 119 VAL A O 1
ATOM 856 N N . GLY A 1 120 ? -1.229 1.878 6.021 1.00 94.31 120 GLY A N 1
ATOM 857 C CA . GLY A 1 120 ? -2.144 1.371 7.049 1.00 94.31 120 GLY A CA 1
ATOM 858 C C . GLY A 1 120 ? -1.795 1.873 8.453 1.00 94.31 120 GLY A C 1
ATOM 859 O O . GLY A 1 120 ? -2.673 2.319 9.199 1.00 94.31 120 GLY A O 1
ATOM 860 N N . TRP A 1 121 ? -0.504 1.897 8.795 1.00 95.12 121 TRP A N 1
ATOM 861 C CA . TRP A 1 121 ? -0.021 2.461 10.057 1.00 95.12 121 TRP A CA 1
ATOM 862 C C . TRP A 1 121 ? -0.301 3.965 10.180 1.00 95.12 121 TRP A C 1
ATOM 864 O O . TRP A 1 121 ? -0.797 4.423 11.214 1.00 95.12 121 TRP A O 1
ATOM 874 N N . ILE A 1 122 ? 0.012 4.749 9.142 1.00 94.06 122 ILE A N 1
ATOM 875 C CA . ILE A 1 122 ? -0.196 6.206 9.127 1.00 94.06 122 ILE A CA 1
ATOM 876 C C . ILE A 1 122 ? -1.681 6.529 9.261 1.00 94.06 122 ILE A C 1
ATOM 878 O O . ILE A 1 122 ? -2.047 7.376 10.077 1.00 94.06 122 ILE A O 1
ATOM 882 N N . MET A 1 123 ? -2.537 5.823 8.522 1.00 93.31 123 MET A N 1
ATOM 883 C CA . MET A 1 123 ? -3.984 5.988 8.603 1.00 93.31 123 MET A CA 1
ATOM 884 C C . MET A 1 123 ? -4.508 5.725 10.013 1.00 93.31 123 MET A C 1
ATOM 886 O O . MET A 1 123 ? -5.237 6.557 10.553 1.00 93.31 123 MET A O 1
ATOM 890 N N . ALA A 1 124 ? -4.100 4.615 10.636 1.00 90.69 124 ALA A N 1
ATOM 891 C CA . ALA A 1 124 ? -4.482 4.289 12.007 1.00 90.69 124 ALA A CA 1
ATOM 892 C C . ALA A 1 124 ? -3.990 5.346 13.000 1.00 90.69 124 ALA A C 1
ATOM 894 O O . ALA A 1 124 ? -4.747 5.808 13.852 1.00 90.69 124 ALA A O 1
ATOM 895 N N . ARG A 1 125 ? -2.741 5.803 12.858 1.00 90.38 125 ARG A N 1
ATOM 896 C CA . ARG A 1 125 ? -2.191 6.886 13.682 1.00 90.38 125 ARG A CA 1
ATOM 897 C C . ARG A 1 125 ? -3.003 8.174 13.531 1.00 90.38 125 ARG A C 1
ATOM 899 O O . ARG A 1 125 ? -3.284 8.818 14.538 1.00 90.38 125 ARG A O 1
ATOM 906 N N . SER A 1 126 ? -3.372 8.554 12.310 1.00 87.88 126 SER A N 1
ATOM 907 C CA . SER A 1 126 ? -4.172 9.753 12.035 1.00 87.88 126 SER A CA 1
ATOM 908 C C . SER A 1 126 ? -5.613 9.629 12.533 1.00 87.88 126 SER A C 1
ATOM 910 O O . SER A 1 126 ? -6.163 10.615 13.013 1.00 87.88 126 SER A O 1
ATOM 912 N N . ALA A 1 127 ? -6.220 8.444 12.432 1.00 85.56 127 ALA A N 1
ATOM 913 C CA . ALA A 1 127 ? -7.580 8.193 12.899 1.00 85.56 127 ALA A CA 1
ATOM 914 C C . ALA A 1 127 ? -7.657 8.194 14.434 1.00 85.56 127 ALA A C 1
ATOM 916 O O . ALA A 1 127 ? -8.440 8.945 15.007 1.00 85.56 127 ALA A O 1
ATOM 917 N N . TYR A 1 128 ? -6.783 7.436 15.103 1.00 82.62 128 TYR A N 1
ATOM 918 C CA . TYR A 1 128 ? -6.841 7.244 16.557 1.00 82.62 128 TYR A CA 1
ATOM 919 C C . TYR A 1 128 ? -6.317 8.422 17.367 1.00 82.62 128 TYR A C 1
ATOM 921 O O . TYR A 1 128 ? -6.733 8.614 18.507 1.00 82.62 128 TYR A O 1
ATOM 929 N N . ARG A 1 129 ? -5.452 9.264 16.788 1.00 73.31 129 ARG A N 1
ATOM 930 C CA . ARG A 1 129 ? -4.973 10.484 17.455 1.00 73.31 129 ARG A CA 1
ATOM 931 C C . ARG A 1 129 ? -6.115 11.433 17.845 1.00 73.31 129 ARG A C 1
ATOM 933 O O . ARG A 1 129 ? -5.962 12.171 18.810 1.00 73.31 129 ARG A O 1
ATOM 940 N N . ASN A 1 130 ? -7.242 11.385 17.136 1.00 60.53 130 ASN A N 1
ATOM 941 C CA . ASN A 1 130 ? -8.407 12.225 17.416 1.00 60.53 130 ASN A CA 1
ATOM 942 C C . ASN A 1 130 ? -9.429 11.557 18.351 1.00 60.53 130 ASN A C 1
ATOM 944 O O . ASN A 1 130 ? -10.359 12.222 18.790 1.00 60.53 130 ASN A O 1
ATOM 948 N N . GLU A 1 131 ? -9.271 10.267 18.656 1.00 60.47 131 GLU A N 1
ATOM 949 C CA . GLU A 1 131 ? -10.236 9.495 19.452 1.00 60.47 131 GLU A CA 1
ATOM 950 C C . GLU A 1 131 ? -9.800 9.312 20.917 1.00 60.47 131 GLU A C 1
ATOM 952 O O . GLU A 1 131 ? -10.532 8.716 21.699 1.00 60.47 131 GLU A O 1
ATOM 957 N N . GLY A 1 132 ? -8.618 9.804 21.316 1.00 54.78 132 GLY A N 1
ATOM 958 C CA . GLY A 1 132 ? -8.119 9.675 22.695 1.00 54.78 132 GLY A CA 1
ATOM 959 C C . GLY A 1 132 ? -7.854 8.229 23.143 1.00 54.78 132 GLY A C 1
ATOM 960 O O . GLY A 1 132 ? -7.623 7.983 24.324 1.00 54.78 132 GLY A O 1
ATOM 961 N N . VAL A 1 133 ? -7.887 7.268 22.214 1.00 55.00 133 VAL A N 1
ATOM 962 C CA . VAL A 1 133 ? -7.691 5.843 22.492 1.00 55.00 133 VAL A CA 1
ATOM 963 C C . VAL A 1 133 ? -6.206 5.592 22.770 1.00 55.00 133 VAL A C 1
ATOM 965 O O . VAL A 1 133 ? -5.344 5.914 21.947 1.00 55.00 133 VAL A O 1
ATOM 968 N N . ALA A 1 134 ? -5.924 5.071 23.968 1.00 45.22 134 ALA A N 1
ATOM 969 C CA . ALA A 1 134 ? -4.590 4.712 24.438 1.00 45.22 134 ALA A CA 1
ATOM 970 C C . ALA A 1 134 ? -3.934 3.628 23.557 1.00 45.22 134 ALA A C 1
ATOM 972 O O . ALA A 1 134 ? -4.612 2.890 22.848 1.00 45.22 134 ALA A O 1
ATOM 973 N N . GLN A 1 135 ? -2.600 3.637 23.603 1.00 49.66 135 GLN A N 1
ATOM 974 C CA . GLN A 1 135 ? -1.615 3.178 22.612 1.00 49.66 135 GLN A CA 1
ATOM 975 C C . GLN A 1 135 ? -1.731 1.735 22.113 1.00 49.66 135 GLN A C 1
ATOM 977 O O . GLN A 1 135 ? -1.920 0.827 22.947 1.00 49.66 135 GLN A O 1
#

Secondary structure (DSSP, 8-state):
-HHHHHHHHHHHHHHHHHHHHHHHHHTT-HHHHHHHHHHHHHHHHHHHHHHIIIIIHHHHHHHHHTT---HHHHHHHHHHHHHHHHHHHHHHHH-S--TTHHHHHHHHHHHHHHHHHHHHHHHHHHHHTTTT---